Protein AF-A0A0E4CSC1-F1 (afdb_monomer_lite)

Radius of gyration: 13.51 Å; chains: 1; bounding box: 29×29×36 Å

Structure (mmCIF, N/CA/C/O backbone):
data_AF-A0A0E4CSC1-F1
#
_entry.id   AF-A0A0E4CSC1-F1
#
loop_
_atom_site.group_PDB
_atom_site.id
_atom_site.type_symbol
_atom_site.label_atom_id
_atom_site.label_alt_id
_atom_site.label_comp_id
_atom_site.label_asym_id
_atom_site.label_entity_id
_atom_site.label_seq_id
_atom_site.pdbx_PDB_ins_code
_atom_site.Cartn_x
_atom_site.Cartn_y
_atom_site.Cartn_z
_atom_site.occupancy
_atom_site.B_iso_or_equiv
_atom_site.auth_seq_id
_atom_site.auth_comp_id
_atom_site.auth_asym_id
_atom_site.auth_atom_id
_atom_site.pdbx_PDB_model_num
ATOM 1 N N . MET A 1 1 ? -14.986 10.042 6.363 1.00 57.38 1 MET A N 1
ATOM 2 C CA . MET A 1 1 ? -14.838 8.709 5.721 1.00 57.38 1 MET A CA 1
ATOM 3 C C . MET A 1 1 ? -14.389 8.817 4.269 1.00 57.38 1 MET A C 1
ATOM 5 O O . MET A 1 1 ? -13.473 8.102 3.902 1.00 57.38 1 MET A O 1
ATOM 9 N N . LYS A 1 2 ? -14.940 9.756 3.485 1.00 65.12 2 LYS A N 1
ATOM 10 C CA . LYS A 1 2 ? -14.583 9.979 2.070 1.00 65.12 2 LYS A CA 1
ATOM 11 C C . LYS A 1 2 ? -13.068 10.108 1.796 1.00 65.12 2 LYS A C 1
ATOM 13 O O . LYS A 1 2 ? -12.582 9.484 0.869 1.00 65.12 2 LYS A O 1
ATOM 18 N N . ARG A 1 3 ? -12.307 10.819 2.644 1.00 66.81 3 ARG A N 1
ATOM 19 C CA . ARG A 1 3 ? -10.842 10.988 2.489 1.00 66.81 3 ARG A CA 1
ATOM 20 C C . ARG A 1 3 ? -10.037 9.681 2.509 1.00 66.81 3 ARG A C 1
ATOM 22 O O . ARG A 1 3 ? -9.067 9.575 1.776 1.00 66.81 3 ARG A O 1
ATOM 29 N N . PHE A 1 4 ? -10.444 8.703 3.318 1.00 64.88 4 PHE A N 1
ATOM 30 C CA . PHE A 1 4 ? -9.722 7.433 3.430 1.00 64.88 4 PHE A CA 1
ATOM 31 C C . PHE A 1 4 ? -9.931 6.556 2.191 1.00 64.88 4 PHE A C 1
ATOM 33 O O . PHE A 1 4 ? -8.979 6.015 1.646 1.00 64.88 4 PHE A O 1
ATOM 40 N N . LEU A 1 5 ? -11.174 6.493 1.702 1.00 70.75 5 LEU A N 1
ATOM 41 C CA . LEU A 1 5 ? -11.501 5.829 0.439 1.00 70.75 5 LEU A CA 1
ATOM 42 C C . LEU A 1 5 ? -10.738 6.445 -0.735 1.00 70.75 5 LEU A C 1
ATOM 44 O O . LEU A 1 5 ? -10.195 5.716 -1.552 1.00 70.75 5 LEU A O 1
ATOM 48 N N . VAL A 1 6 ? -10.652 7.778 -0.783 1.00 72.06 6 VAL A N 1
ATOM 49 C CA . VAL A 1 6 ? -9.869 8.475 -1.812 1.00 72.06 6 VAL A CA 1
ATOM 50 C C . VAL A 1 6 ? -8.391 8.108 -1.709 1.00 72.06 6 VAL A C 1
ATOM 52 O O . VAL A 1 6 ? -7.811 7.730 -2.718 1.00 72.06 6 VAL A O 1
ATOM 55 N N . LEU A 1 7 ? -7.803 8.144 -0.507 1.00 68.25 7 LEU A N 1
ATOM 56 C CA . LEU A 1 7 ? -6.411 7.741 -0.296 1.00 68.25 7 LEU A CA 1
ATOM 57 C C . LEU A 1 7 ? -6.167 6.313 -0.785 1.00 68.25 7 LEU A C 1
ATOM 59 O O . LEU A 1 7 ? -5.287 6.120 -1.612 1.00 68.25 7 LEU A O 1
ATOM 63 N N . LEU A 1 8 ? -6.995 5.353 -0.374 1.00 71.81 8 LEU A N 1
ATOM 64 C CA . LEU A 1 8 ? -6.853 3.942 -0.735 1.00 71.81 8 LEU A CA 1
ATOM 65 C C . LEU A 1 8 ? -6.980 3.713 -2.252 1.00 71.81 8 LEU A C 1
ATOM 67 O O . LEU A 1 8 ? -6.143 3.039 -2.849 1.00 71.81 8 LEU A O 1
ATOM 71 N N . VAL A 1 9 ? -7.968 4.342 -2.899 1.00 75.75 9 VAL A N 1
ATOM 72 C CA . VAL A 1 9 ? -8.121 4.292 -4.364 1.00 75.75 9 VAL A CA 1
ATOM 73 C C . VAL A 1 9 ? -6.908 4.911 -5.060 1.00 75.75 9 VAL A C 1
ATOM 75 O O . VAL A 1 9 ? -6.400 4.331 -6.018 1.00 75.75 9 VAL A O 1
ATOM 78 N N . THR A 1 10 ? -6.394 6.043 -4.565 1.00 74.00 10 THR A N 1
ATOM 79 C CA . THR A 1 10 ? -5.191 6.667 -5.137 1.00 74.00 10 THR A CA 1
ATOM 80 C C . THR A 1 10 ? -3.937 5.824 -4.939 1.00 74.00 10 THR A C 1
ATOM 82 O O . THR A 1 10 ? -3.104 5.801 -5.837 1.00 74.00 10 THR A O 1
ATOM 85 N N . THR A 1 11 ? -3.801 5.092 -3.826 1.00 72.75 11 THR A N 1
ATOM 86 C CA . THR A 1 11 ? -2.656 4.192 -3.613 1.00 72.75 11 THR A CA 1
ATOM 87 C C . THR A 1 11 ? -2.678 3.039 -4.612 1.00 72.75 11 THR A C 1
ATOM 89 O O . THR A 1 11 ? -1.664 2.769 -5.245 1.00 72.75 11 THR A O 1
ATOM 92 N N . ILE A 1 12 ? -3.839 2.404 -4.816 1.00 77.38 12 ILE A N 1
ATOM 93 C CA . ILE A 1 12 ? -3.994 1.299 -5.779 1.00 77.38 12 ILE A CA 1
ATOM 94 C C . ILE A 1 12 ? -3.704 1.778 -7.204 1.00 77.38 12 ILE A C 1
ATOM 96 O O . ILE A 1 12 ? -2.923 1.153 -7.919 1.00 77.38 12 ILE A O 1
ATOM 100 N N . PHE A 1 13 ? -4.287 2.910 -7.613 1.00 73.00 13 PHE A N 1
ATOM 101 C CA . PHE A 1 13 ? -4.051 3.469 -8.946 1.00 73.00 13 PHE A CA 1
ATOM 102 C C . PHE A 1 13 ? -2.586 3.851 -9.160 1.00 73.00 13 PHE A C 1
ATOM 104 O O . PHE A 1 13 ? -2.027 3.527 -10.205 1.00 73.00 13 PHE A O 1
ATOM 111 N N . ALA A 1 14 ? -1.955 4.502 -8.177 1.00 70.88 14 ALA A N 1
ATOM 112 C CA . ALA A 1 14 ? -0.545 4.872 -8.248 1.00 70.88 14 ALA A CA 1
ATOM 113 C C . ALA A 1 14 ? 0.364 3.641 -8.341 1.00 70.88 14 ALA A C 1
ATOM 115 O O . ALA A 1 14 ? 1.321 3.664 -9.108 1.00 70.88 14 ALA A O 1
ATOM 116 N N . PHE A 1 15 ? 0.047 2.559 -7.627 1.00 71.38 15 PHE A N 1
ATOM 117 C CA . PHE A 1 15 ? 0.818 1.318 -7.674 1.00 71.38 15 PHE A CA 1
ATOM 118 C C . PHE A 1 15 ? 0.700 0.604 -9.031 1.00 71.38 15 PHE A C 1
ATOM 120 O O . PHE A 1 15 ? 1.704 0.156 -9.580 1.00 71.38 15 PHE A O 1
ATOM 127 N N . ILE A 1 16 ? -0.500 0.558 -9.623 1.00 73.75 16 ILE A N 1
ATOM 128 C CA . ILE A 1 16 ? -0.720 -0.008 -10.969 1.00 73.75 16 ILE A CA 1
ATOM 129 C C . ILE A 1 16 ? -0.001 0.830 -12.038 1.00 73.75 16 ILE A C 1
ATOM 131 O O . ILE A 1 16 ? 0.662 0.287 -12.925 1.00 73.75 16 ILE A O 1
ATOM 135 N N . LEU A 1 17 ? -0.083 2.160 -11.940 1.00 67.56 17 LEU A N 1
ATOM 136 C CA . LEU A 1 17 ? 0.663 3.079 -12.805 1.00 67.56 17 LEU A CA 1
ATOM 137 C C . LEU A 1 17 ? 2.172 2.902 -12.638 1.00 67.56 17 LEU A C 1
ATOM 139 O O . LEU A 1 17 ? 2.892 2.842 -13.626 1.00 67.56 17 LEU A O 1
ATOM 143 N N . ALA A 1 18 ? 2.657 2.759 -11.407 1.00 66.44 18 ALA A N 1
ATOM 144 C CA . ALA A 1 18 ? 4.064 2.506 -11.144 1.00 66.44 18 ALA A CA 1
ATOM 145 C C . ALA A 1 18 ? 4.525 1.199 -11.803 1.00 66.44 18 ALA A C 1
ATOM 147 O O . ALA A 1 18 ? 5.503 1.218 -12.540 1.00 66.44 18 ALA A O 1
ATOM 148 N N . ALA A 1 19 ? 3.798 0.094 -11.614 1.00 68.44 19 ALA A N 1
ATOM 149 C CA . ALA A 1 19 ? 4.148 -1.210 -12.181 1.00 68.44 19 ALA A CA 1
ATOM 150 C C . ALA A 1 19 ? 4.165 -1.214 -13.720 1.00 68.44 19 ALA A C 1
ATOM 152 O O . ALA A 1 19 ? 5.037 -1.829 -14.331 1.00 68.44 19 ALA A O 1
ATOM 153 N N . THR A 1 20 ? 3.233 -0.499 -14.352 1.00 68.81 20 THR A N 1
ATOM 154 C CA . THR A 1 20 ? 3.142 -0.411 -15.821 1.00 68.81 20 THR A CA 1
ATOM 155 C C . THR A 1 20 ? 4.176 0.543 -16.424 1.00 68.81 20 THR A C 1
ATOM 157 O O . THR A 1 20 ? 4.739 0.252 -17.477 1.00 68.81 20 THR A O 1
ATOM 160 N N . VAL A 1 21 ? 4.485 1.654 -15.747 1.00 64.38 21 VAL A N 1
ATOM 161 C CA . VAL A 1 21 ? 5.452 2.663 -16.217 1.00 64.38 21 VAL A CA 1
ATOM 162 C C . VAL A 1 21 ? 6.899 2.276 -15.894 1.00 64.38 21 VAL A C 1
ATOM 164 O O . VAL A 1 21 ? 7.813 2.687 -16.612 1.00 64.38 21 VAL A O 1
ATOM 167 N N . PHE A 1 22 ? 7.139 1.447 -14.872 1.00 57.97 22 PHE A N 1
ATOM 168 C CA . PHE A 1 22 ? 8.486 0.986 -14.506 1.00 57.97 22 PHE A CA 1
ATOM 169 C C . PHE A 1 22 ? 9.190 0.252 -15.655 1.00 57.97 22 PHE A C 1
ATOM 171 O O . PHE A 1 22 ? 10.387 0.437 -15.851 1.00 57.97 22 PHE A O 1
ATOM 178 N N . ALA A 1 23 ? 8.449 -0.508 -16.468 1.00 62.12 23 ALA A N 1
ATOM 179 C CA . ALA A 1 23 ? 9.004 -1.204 -17.629 1.00 62.12 23 ALA A CA 1
ATOM 180 C C . ALA A 1 23 ? 9.460 -0.258 -18.761 1.00 62.12 23 ALA A C 1
ATOM 182 O O . ALA A 1 23 ? 10.262 -0.657 -19.601 1.00 62.12 23 ALA A O 1
ATOM 183 N N . GLN A 1 24 ? 8.956 0.980 -18.800 1.00 63.72 24 GLN A N 1
ATOM 184 C CA . GLN A 1 24 ? 9.229 1.940 -19.878 1.00 63.72 24 GLN A CA 1
ATOM 185 C C . GLN A 1 24 ? 10.136 3.102 -19.458 1.00 63.72 24 GLN A C 1
ATOM 187 O O . GLN A 1 24 ? 10.782 3.703 -20.312 1.00 63.72 24 GLN A O 1
ATOM 192 N N . SER A 1 25 ? 10.202 3.447 -18.169 1.00 63.94 25 SER A N 1
ATOM 193 C CA . SER A 1 25 ? 10.950 4.617 -17.702 1.00 63.94 25 SER A CA 1
ATOM 194 C C . SER A 1 25 ? 11.688 4.354 -16.385 1.00 63.94 25 SER A C 1
ATOM 196 O O . SER A 1 25 ? 11.070 4.251 -15.320 1.00 63.94 25 SER A O 1
ATOM 198 N N . PHE A 1 26 ? 13.019 4.449 -16.443 1.00 66.88 26 PHE A N 1
ATOM 199 C CA . PHE A 1 26 ? 13.931 4.358 -15.297 1.00 66.88 26 PHE A CA 1
ATOM 200 C C . PHE A 1 26 ? 13.805 5.498 -14.271 1.00 66.88 26 PHE A C 1
ATOM 202 O O . PHE A 1 26 ? 14.351 5.374 -13.181 1.00 66.88 26 PHE A O 1
ATOM 209 N N . PHE A 1 27 ? 13.103 6.598 -14.578 1.00 70.50 27 PHE A N 1
ATOM 210 C CA . PHE A 1 27 ? 13.007 7.763 -13.681 1.00 70.50 27 PHE A CA 1
ATOM 211 C C . PHE A 1 27 ? 11.609 7.938 -13.067 1.00 70.50 27 PHE A C 1
ATOM 213 O O . PHE A 1 27 ? 11.459 8.068 -11.854 1.00 70.50 27 PHE A O 1
ATOM 220 N N . ILE A 1 28 ? 10.560 7.873 -13.891 1.00 72.50 28 ILE A N 1
ATOM 221 C CA . ILE A 1 28 ? 9.163 8.065 -13.464 1.00 72.50 28 ILE A CA 1
ATOM 222 C C . ILE A 1 28 ? 8.643 6.850 -12.684 1.00 72.50 28 ILE A C 1
ATOM 224 O O . ILE A 1 28 ? 7.895 7.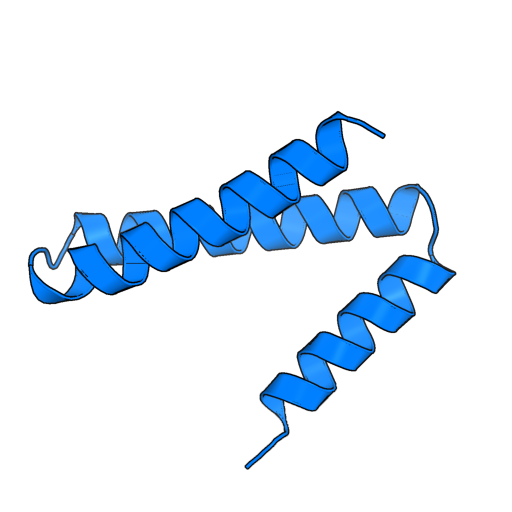021 -11.724 1.00 72.50 28 ILE A O 1
ATOM 228 N N . GLY A 1 29 ? 9.071 5.634 -13.044 1.00 72.19 29 GLY A N 1
ATOM 229 C CA . GLY A 1 29 ? 8.697 4.407 -12.338 1.00 72.19 29 GLY A CA 1
ATOM 230 C C . GLY A 1 29 ? 9.073 4.458 -10.852 1.00 72.19 29 GLY A C 1
ATOM 231 O O . GLY A 1 29 ? 8.175 4.415 -10.010 1.00 72.19 29 GLY A O 1
ATOM 232 N N . PRO A 1 30 ? 10.364 4.636 -10.501 1.00 74.88 30 PRO A N 1
ATOM 233 C CA . PRO A 1 30 ? 10.789 4.774 -9.107 1.00 74.88 30 PRO A CA 1
ATOM 234 C C . PRO A 1 30 ? 10.092 5.915 -8.358 1.00 74.88 30 PRO A C 1
ATOM 236 O O . PRO A 1 30 ? 9.716 5.751 -7.199 1.00 74.88 30 PRO A O 1
ATOM 239 N N . LEU A 1 31 ? 9.863 7.055 -9.019 1.00 76.56 31 LEU A N 1
ATOM 240 C CA . LEU A 1 31 ? 9.174 8.198 -8.417 1.00 76.56 31 LEU A CA 1
ATOM 241 C C . LEU A 1 31 ? 7.728 7.851 -8.015 1.00 76.56 31 LEU A C 1
ATOM 243 O O . LEU A 1 31 ? 7.292 8.183 -6.912 1.00 76.56 31 LEU A O 1
ATOM 247 N N . LEU A 1 32 ? 6.993 7.149 -8.882 1.00 74.44 32 LEU A N 1
ATOM 248 C CA . LEU A 1 32 ? 5.626 6.699 -8.602 1.00 74.44 32 LEU A CA 1
ATOM 249 C C . LEU A 1 32 ? 5.582 5.641 -7.493 1.00 74.44 32 LEU A C 1
ATOM 251 O O . LEU A 1 32 ? 4.669 5.672 -6.668 1.00 74.44 32 LEU A O 1
ATOM 255 N N . ILE A 1 33 ? 6.584 4.758 -7.419 1.00 75.56 33 ILE A N 1
ATOM 256 C CA . ILE A 1 33 ? 6.723 3.798 -6.312 1.00 75.56 33 ILE A CA 1
ATOM 257 C C . ILE A 1 33 ? 6.881 4.549 -4.986 1.00 75.56 33 ILE A C 1
ATOM 259 O O . ILE A 1 33 ? 6.143 4.275 -4.041 1.00 75.56 33 ILE A O 1
ATOM 263 N N . ILE A 1 34 ? 7.782 5.535 -4.919 1.00 79.50 34 ILE A N 1
ATOM 264 C CA . ILE A 1 34 ? 8.002 6.338 -3.704 1.00 79.50 34 ILE A CA 1
ATOM 265 C C . ILE A 1 34 ? 6.715 7.062 -3.293 1.00 79.50 34 ILE A C 1
ATOM 267 O O . ILE A 1 34 ? 6.320 7.005 -2.128 1.00 79.50 34 ILE A O 1
ATOM 271 N N . LEU A 1 35 ? 6.018 7.696 -4.241 1.00 78.56 35 LEU A N 1
ATOM 272 C CA . LEU A 1 35 ? 4.742 8.365 -3.969 1.00 78.56 35 LEU A CA 1
ATOM 273 C C . LEU A 1 35 ? 3.669 7.390 -3.468 1.00 78.56 35 LEU A C 1
ATOM 275 O O . LEU A 1 35 ? 2.925 7.720 -2.542 1.00 78.56 35 LEU A O 1
ATOM 279 N N . SER A 1 36 ? 3.612 6.182 -4.031 1.00 76.25 36 SER A N 1
ATOM 280 C CA . SER A 1 36 ? 2.693 5.133 -3.589 1.00 76.25 36 SER A CA 1
ATOM 281 C C . SER A 1 36 ? 3.002 4.672 -2.164 1.00 76.25 36 SER A C 1
ATOM 283 O O . SER A 1 36 ? 2.084 4.555 -1.354 1.00 76.25 36 SER A O 1
ATOM 285 N N . VAL A 1 37 ? 4.278 4.460 -1.827 1.00 79.31 37 VAL A N 1
ATOM 286 C CA . VAL A 1 37 ? 4.704 4.081 -0.469 1.00 79.31 37 VAL A CA 1
ATOM 287 C C . VAL A 1 37 ? 4.375 5.192 0.529 1.00 79.31 37 VAL A C 1
ATOM 289 O O . VAL A 1 37 ? 3.786 4.924 1.574 1.00 79.31 37 VAL A O 1
ATOM 292 N N . CYS A 1 38 ? 4.664 6.452 0.196 1.00 79.69 38 CYS A N 1
ATOM 293 C CA . CYS A 1 38 ? 4.319 7.593 1.047 1.00 79.69 38 CYS A CA 1
ATOM 294 C C . CYS A 1 38 ? 2.804 7.714 1.270 1.00 79.69 38 CYS A C 1
ATOM 296 O O . CYS A 1 38 ? 2.359 7.903 2.403 1.00 79.69 38 CYS A O 1
ATOM 298 N N . SER A 1 39 ? 2.002 7.570 0.211 1.00 81.25 39 SER A N 1
ATOM 299 C CA . SER A 1 39 ? 0.535 7.591 0.301 1.00 81.25 39 SER A CA 1
ATOM 300 C C . SER A 1 39 ? 0.007 6.444 1.167 1.00 81.25 39 SER A C 1
ATOM 302 O O . SER A 1 39 ? -0.857 6.655 2.022 1.00 81.25 39 SER A O 1
ATOM 304 N N . PHE A 1 40 ? 0.585 5.250 1.022 1.00 79.31 40 PHE A N 1
ATOM 305 C CA . PHE A 1 40 ? 0.245 4.084 1.827 1.00 79.31 40 PHE A CA 1
ATOM 306 C C . PHE A 1 40 ? 0.508 4.316 3.323 1.00 79.31 40 PHE 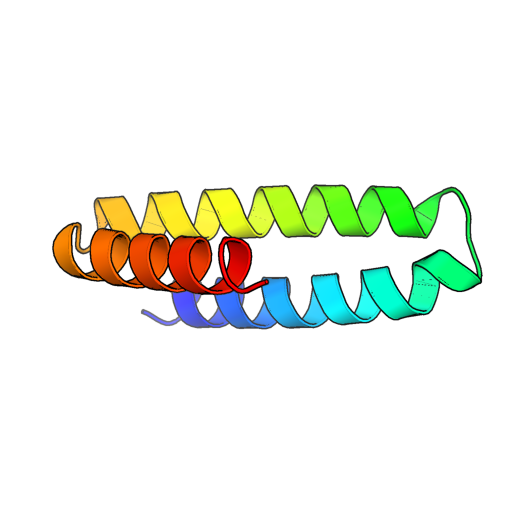A C 1
ATOM 308 O O . PHE A 1 40 ? -0.395 4.143 4.147 1.00 79.31 40 PHE A O 1
ATOM 315 N N . VAL A 1 41 ? 1.710 4.781 3.680 1.00 81.75 41 VAL A N 1
ATOM 316 C CA . VAL A 1 41 ? 2.084 5.077 5.074 1.00 81.75 41 VAL A CA 1
ATOM 317 C C . VAL A 1 41 ? 1.158 6.134 5.671 1.00 81.75 41 VAL A C 1
ATOM 319 O O . VAL A 1 41 ? 0.655 5.968 6.783 1.00 81.75 41 VAL A O 1
ATOM 322 N N . PHE A 1 42 ? 0.865 7.199 4.923 1.00 80.12 42 PHE A N 1
ATOM 323 C CA . PHE A 1 42 ? -0.024 8.260 5.389 1.00 80.12 42 PHE A CA 1
ATOM 324 C C . PHE A 1 42 ? -1.461 7.762 5.602 1.00 80.12 42 PHE A C 1
ATOM 326 O O . PHE A 1 42 ? -2.110 8.112 6.592 1.00 80.12 42 PHE A O 1
ATOM 333 N N . SER A 1 43 ? -1.946 6.903 4.703 1.00 77.69 43 SER A N 1
ATOM 334 C CA . SER A 1 43 ? -3.241 6.232 4.830 1.00 77.69 43 SER A CA 1
ATOM 335 C C . SER A 1 43 ? -3.299 5.385 6.107 1.00 77.69 43 SER A C 1
ATOM 337 O O . SER A 1 43 ? -4.243 5.519 6.890 1.00 77.69 43 SER A O 1
ATOM 339 N N . MET A 1 44 ? -2.252 4.604 6.392 1.00 76.81 44 MET A N 1
ATOM 340 C CA . MET A 1 44 ? -2.172 3.786 7.608 1.00 76.81 44 MET A CA 1
ATOM 341 C C . MET A 1 44 ? -2.120 4.616 8.888 1.00 76.81 44 MET A C 1
ATOM 343 O O . MET A 1 44 ? -2.854 4.317 9.829 1.00 76.81 44 MET A O 1
ATOM 347 N N . ILE A 1 45 ? -1.339 5.699 8.921 1.00 81.62 45 ILE A N 1
ATOM 348 C CA . ILE A 1 45 ? -1.308 6.623 10.067 1.00 81.62 45 ILE A CA 1
ATOM 349 C C . ILE A 1 45 ? -2.697 7.229 10.299 1.00 81.62 45 ILE A C 1
ATOM 351 O O . ILE A 1 45 ? -3.184 7.266 11.432 1.00 81.62 45 ILE A O 1
ATOM 355 N N . SER A 1 46 ? -3.368 7.667 9.231 1.00 81.69 46 SER A N 1
ATOM 356 C CA . SER A 1 46 ? -4.717 8.233 9.321 1.00 81.69 46 SER A CA 1
ATOM 357 C C . SER A 1 46 ? -5.739 7.213 9.832 1.00 81.69 46 SER A C 1
ATOM 359 O 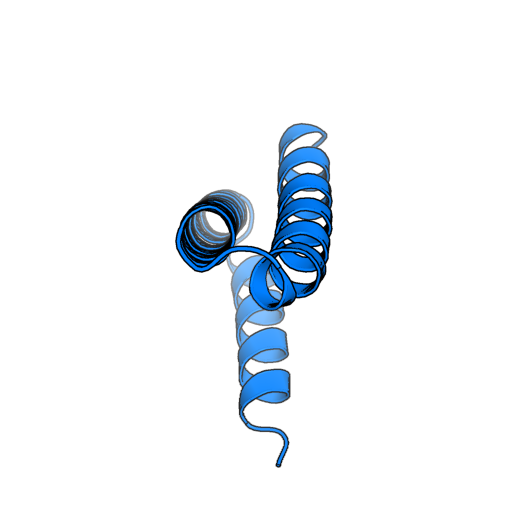O . SER A 1 46 ? -6.606 7.556 10.642 1.00 81.69 46 SER A O 1
ATOM 361 N N . LEU A 1 47 ? -5.632 5.951 9.407 1.00 80.44 47 LEU A N 1
ATOM 362 C CA . LEU A 1 47 ? -6.512 4.887 9.884 1.00 80.44 47 LEU A CA 1
ATOM 363 C C . LEU A 1 47 ? -6.220 4.521 11.344 1.00 80.44 47 LEU A C 1
ATOM 365 O O . LEU A 1 47 ? -7.163 4.335 12.112 1.00 80.44 47 LEU A O 1
ATOM 369 N N . TYR A 1 48 ? -4.950 4.522 11.752 1.00 80.69 48 TYR A N 1
ATOM 370 C CA . TYR A 1 48 ? -4.528 4.283 13.134 1.00 80.69 48 TYR A CA 1
ATOM 371 C C . TYR A 1 48 ? -5.046 5.358 14.094 1.00 80.69 48 TYR A C 1
ATOM 373 O O . TYR A 1 48 ? -5.562 5.035 15.164 1.00 80.69 48 TYR A O 1
ATOM 381 N N . GLN A 1 49 ? -4.994 6.635 13.696 1.00 81.44 49 GLN A N 1
ATOM 382 C CA . GLN A 1 49 ? -5.565 7.736 14.484 1.00 81.44 49 GLN A CA 1
ATOM 383 C C . GLN A 1 49 ? -7.081 7.616 14.651 1.00 81.44 49 GLN A C 1
ATOM 385 O O . GLN A 1 49 ? -7.624 8.022 15.675 1.00 81.44 49 GLN A O 1
ATOM 390 N N . LYS A 1 50 ? -7.776 7.071 13.647 1.00 81.69 50 LYS A N 1
ATOM 391 C CA . LYS A 1 50 ? -9.235 6.991 13.658 1.00 81.69 50 LYS A CA 1
ATOM 392 C C . LYS A 1 50 ? -9.767 5.740 14.355 1.00 81.69 50 LYS A C 1
ATOM 394 O O . LYS A 1 50 ? -10.756 5.834 15.069 1.00 81.69 50 LYS A O 1
ATOM 399 N N . ASN A 1 51 ? -9.167 4.581 14.100 1.00 79.44 51 ASN A N 1
ATOM 400 C CA . ASN A 1 51 ? -9.567 3.294 14.663 1.00 79.44 51 ASN A CA 1
ATOM 401 C C . ASN A 1 51 ? -8.368 2.338 14.717 1.00 79.44 51 ASN A C 1
ATOM 403 O O . ASN A 1 51 ? -8.118 1.584 13.774 1.00 79.44 51 ASN A O 1
ATOM 407 N N . LYS A 1 52 ? -7.678 2.322 15.863 1.0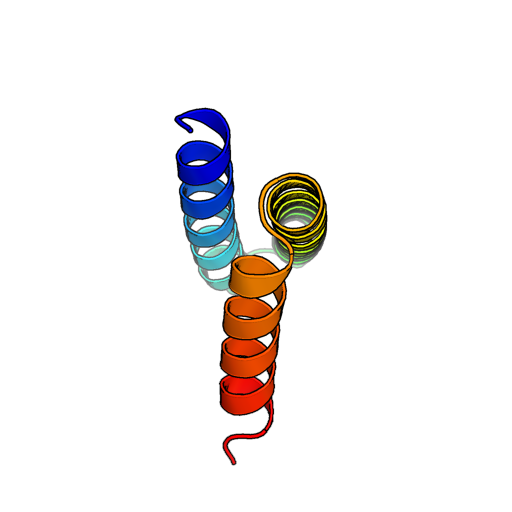0 81.50 52 LYS A N 1
ATOM 408 C CA . LYS A 1 52 ? -6.487 1.487 16.099 1.00 81.50 52 LYS A CA 1
ATOM 409 C C . LYS A 1 52 ? -6.704 0.001 15.796 1.00 81.50 52 LYS A C 1
ATOM 411 O O . LYS A 1 52 ? -5.911 -0.572 15.064 1.00 81.50 52 LYS A O 1
ATOM 416 N N . LYS A 1 53 ? -7.816 -0.589 16.258 1.00 79.75 53 LYS A N 1
ATOM 417 C CA . LYS A 1 53 ? -8.130 -2.013 16.019 1.00 79.75 53 LYS A CA 1
ATOM 418 C C . LYS A 1 53 ? -8.237 -2.367 14.533 1.00 79.75 53 LYS A C 1
ATOM 420 O O . LYS A 1 53 ? -7.801 -3.429 14.120 1.00 79.75 53 LYS A O 1
ATOM 425 N N . ILE A 1 54 ? -8.825 -1.482 13.726 1.00 78.38 54 ILE A N 1
ATOM 426 C CA . ILE A 1 54 ? -8.956 -1.724 12.282 1.00 78.38 54 ILE A CA 1
ATOM 427 C C . ILE A 1 54 ? -7.589 -1.563 11.609 1.00 78.38 54 ILE A C 1
ATOM 429 O O . ILE A 1 54 ? -7.270 -2.317 10.698 1.00 78.38 54 ILE A O 1
ATOM 433 N N . ALA A 1 55 ? -6.771 -0.613 12.075 1.00 78.12 55 ALA A N 1
ATOM 434 C CA . ALA A 1 55 ? -5.423 -0.418 11.551 1.00 78.12 55 ALA A CA 1
ATOM 435 C C . ALA A 1 55 ? -4.551 -1.644 11.787 1.00 78.12 55 ALA A C 1
ATOM 437 O O . ALA A 1 55 ? -3.906 -2.084 10.847 1.00 78.12 55 ALA A O 1
ATOM 438 N N . GLU A 1 56 ? -4.581 -2.209 12.995 1.00 79.62 56 GLU A N 1
ATOM 439 C CA . GLU A 1 56 ? -3.860 -3.442 13.328 1.00 79.62 56 GLU A CA 1
ATOM 440 C C . GLU A 1 56 ? -4.265 -4.596 12.411 1.00 79.62 56 GLU A C 1
ATOM 442 O O . GLU A 1 56 ? -3.386 -5.191 11.804 1.00 79.62 56 GLU A O 1
ATOM 447 N N . ILE A 1 57 ? -5.567 -4.829 12.201 1.00 84.19 57 ILE A N 1
ATOM 448 C CA . ILE A 1 57 ? -6.051 -5.892 11.300 1.00 84.19 57 ILE A CA 1
ATOM 449 C C . ILE A 1 57 ? -5.542 -5.691 9.866 1.00 84.19 57 ILE A C 1
ATOM 451 O O . ILE A 1 57 ? -5.116 -6.641 9.216 1.00 84.19 57 ILE A O 1
ATOM 455 N N . VAL A 1 58 ? -5.575 -4.457 9.351 1.00 79.06 58 VAL A N 1
ATOM 456 C CA . VAL A 1 58 ? -5.085 -4.157 7.994 1.00 79.06 58 VAL A CA 1
ATOM 457 C C . VAL A 1 58 ? -3.571 -4.370 7.898 1.00 79.06 58 VAL A C 1
ATOM 459 O O . VAL A 1 58 ? -3.095 -4.927 6.912 1.00 79.06 58 VAL A O 1
ATOM 462 N N . LEU A 1 59 ? -2.819 -3.964 8.921 1.00 80.19 59 LEU A N 1
ATOM 463 C CA . LEU A 1 59 ? -1.367 -4.139 8.998 1.00 80.19 59 LEU A CA 1
ATOM 464 C C . LEU A 1 59 ? -0.986 -5.622 9.071 1.00 80.19 59 LEU A C 1
ATOM 466 O O . LEU A 1 59 ? -0.091 -6.064 8.357 1.00 80.19 59 LEU A O 1
ATOM 470 N N . GLU A 1 60 ? -1.698 -6.388 9.893 1.00 81.12 60 GLU A N 1
ATOM 471 C CA . GLU A 1 60 ? -1.514 -7.826 10.075 1.00 81.12 60 GLU A CA 1
ATOM 472 C C . GLU A 1 60 ? -1.842 -8.594 8.792 1.00 81.12 60 GLU A C 1
ATOM 474 O O . GLU A 1 60 ? -1.086 -9.472 8.386 1.00 81.12 60 GLU A O 1
ATOM 479 N N . LEU A 1 61 ? -2.907 -8.206 8.084 1.00 81.12 61 LEU A N 1
ATOM 480 C CA . LEU A 1 61 ? -3.271 -8.793 6.795 1.00 81.12 61 LEU A CA 1
ATOM 481 C C . LEU A 1 61 ? -2.219 -8.500 5.722 1.00 81.12 61 LEU A C 1
ATOM 483 O O . LEU A 1 61 ? -1.870 -9.389 4.949 1.00 81.12 61 LEU A O 1
ATOM 487 N N . MET A 1 62 ? -1.671 -7.283 5.699 1.00 76.06 62 MET A N 1
ATOM 488 C CA . MET A 1 62 ? -0.593 -6.930 4.775 1.00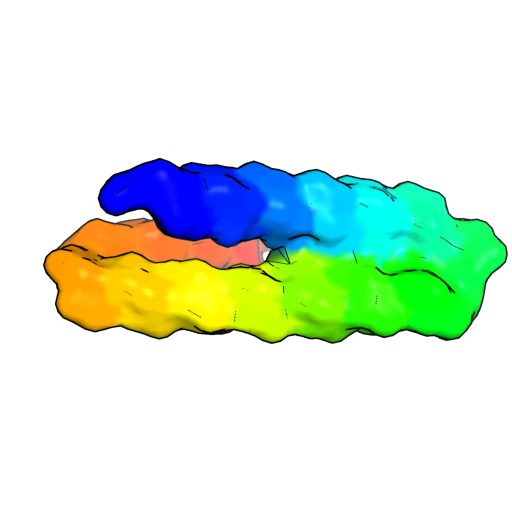 76.06 62 MET A CA 1
ATOM 489 C C . MET A 1 62 ? 0.709 -7.658 5.085 1.00 76.06 62 MET A C 1
ATOM 491 O O . MET A 1 62 ? 1.346 -8.147 4.157 1.00 76.06 62 MET A O 1
ATOM 495 N N . PHE A 1 63 ? 1.089 -7.779 6.359 1.00 78.44 63 PHE A N 1
ATOM 496 C CA . PHE A 1 63 ? 2.258 -8.566 6.749 1.00 78.44 63 PHE A CA 1
ATOM 497 C C . PHE A 1 63 ? 2.081 -10.052 6.445 1.00 78.44 63 PHE A C 1
ATOM 499 O O . PHE A 1 63 ? 3.016 -10.662 5.938 1.00 78.44 63 PHE A O 1
ATOM 506 N N . ASN A 1 64 ? 0.893 -10.620 6.667 1.00 79.25 64 ASN A N 1
ATOM 507 C CA . ASN A 1 64 ? 0.595 -12.000 6.276 1.00 79.25 64 ASN A CA 1
ATOM 508 C C . ASN A 1 64 ? 0.724 -12.208 4.766 1.00 79.25 64 ASN A C 1
ATOM 510 O O . ASN A 1 64 ? 1.276 -13.212 4.334 1.00 79.25 64 ASN A O 1
ATOM 514 N N . PHE A 1 65 ? 0.259 -11.252 3.960 1.00 71.88 65 PHE A N 1
ATOM 515 C CA . PHE A 1 65 ? 0.422 -11.318 2.508 1.00 71.88 65 PHE A CA 1
ATOM 516 C C . PHE A 1 65 ? 1.894 -11.225 2.078 1.00 71.88 65 PHE A C 1
ATOM 518 O O . PHE A 1 65 ? 2.276 -11.827 1.084 1.00 71.88 65 PHE A O 1
ATOM 525 N N . LEU A 1 66 ? 2.717 -10.483 2.826 1.00 71.12 66 LEU A N 1
ATOM 526 C CA . LEU A 1 66 ? 4.151 -10.313 2.565 1.00 71.12 66 LEU A CA 1
ATOM 527 C C . LEU A 1 66 ? 5.003 -11.500 3.039 1.00 71.12 66 LEU A C 1
ATOM 529 O O . LEU A 1 66 ? 6.069 -11.738 2.484 1.00 71.12 66 LEU A O 1
ATOM 533 N N . MET A 1 67 ? 4.556 -12.210 4.079 1.00 71.75 67 MET A N 1
ATOM 534 C CA . MET A 1 67 ? 5.171 -13.453 4.560 1.00 71.75 67 MET A CA 1
ATOM 535 C C . MET A 1 67 ? 4.671 -14.692 3.809 1.00 71.75 67 MET A C 1
ATOM 537 O O . MET A 1 67 ? 5.173 -15.789 4.061 1.00 71.75 67 MET A O 1
ATOM 541 N N . TRP A 1 68 ? 3.686 -14.542 2.917 1.00 60.28 68 TRP A N 1
ATOM 542 C C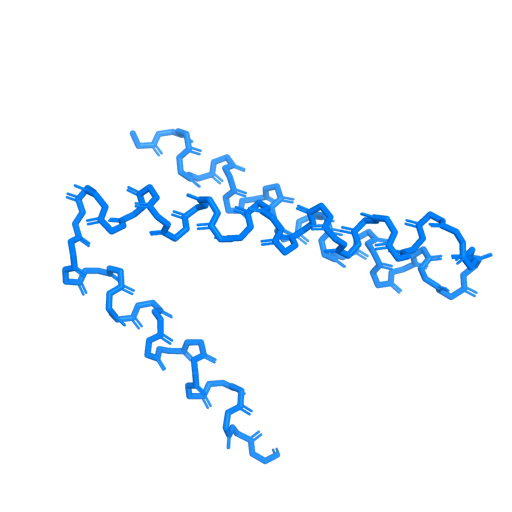A . TRP A 1 68 ? 3.249 -15.632 2.056 1.00 60.28 68 TRP A CA 1
ATOM 543 C C . TRP A 1 68 ? 4.405 -15.973 1.096 1.00 60.28 68 TRP A C 1
ATOM 545 O O . TRP A 1 68 ? 4.889 -15.058 0.426 1.00 60.28 68 TRP A O 1
ATOM 555 N N . PRO A 1 69 ? 4.899 -17.228 1.083 1.00 55.16 69 PRO A N 1
ATOM 556 C CA . PRO A 1 69 ? 6.006 -17.649 0.221 1.00 55.16 69 PRO A CA 1
ATOM 557 C C . PRO A 1 69 ? 5.767 -17.399 -1.270 1.00 55.16 69 PRO A C 1
ATOM 559 O O . PRO A 1 69 ? 4.597 -17.504 -1.712 1.00 55.16 69 PRO A O 1
#

Secondary structure (DSSP, 8-state):
-HHHHHHHHHHHHHHHHHHHHHTT-TTHHHHHHHHHHHHHHHHHHHHHHH-HHHHHHHHHHHHHHHH--

Organism: NCBI:txid1608583

Foldseek 3Di:
DVVLVVLVVLLVVLQVVLVVCVVPDPPVNVVSVVVSVVSVVVSLVVCCVVPVVVSVVVVVVVVVVVPPD

pLDDT: mean 73.87, std 6.82, range [55.16, 84.19]

Sequence (69 aa):
MKRFLVLLVTTIFAFILAATVFAQSFFIGPLLIILSVCSFVFSMISLYQKNKKIAEIVLELMFNFLMWP